Protein AF-L1IY76-F1 (afdb_monomer_lite)

Radius of gyration: 11.63 Å; chains: 1; bounding box: 28×18×27 Å

Foldseek 3Di:
DKDKDWDADPPQRDIDIDIDDPCCQQPHWDWDQDPRPRDIDTDHDNPCPVVPD

InterPro domains:
  IPR007853 Zinc finger, DNL-type [PF05180] (5-52)
  IPR007853 Zinc finger, DNL-type [PS51501] (1-53)
  IPR024158 Mitochondrial import protein TIM15 [PTHR20922] (2-52)

Sequence (53 aa):
PKMSMIFTCNVCETRQMRSFTKLAYEKGIVIVTCKGCGSRHLIADNLGWYNDW

Organism: Guillardia theta (strain CCMP2712) (NCBI:txid905079)

Secondary structure (DSSP, 8-state):
-EEEEEEE-TTT--EEEEEEEHHHHHHSEEEEE-TTT--EEEEEE-S-GGG--

Structure (mmCIF, N/CA/C/O backbone):
data_AF-L1IY76-F1
#
_entry.id   AF-L1IY76-F1
#
loop_
_atom_site.group_PDB
_atom_site.id
_atom_site.type_symbol
_atom_site.label_atom_id
_atom_site.label_alt_id
_atom_site.label_comp_id
_atom_site.label_asym_id
_atom_site.label_entity_id
_atom_site.label_seq_id
_atom_site.pdbx_PDB_ins_code
_atom_site.Cartn_x
_atom_site.Cartn_y
_atom_site.Cartn_z
_atom_site.occupancy
_atom_site.B_iso_or_equiv
_atom_site.auth_seq_id
_atom_site.auth_comp_id
_atom_site.auth_asym_id
_atom_site.auth_atom_id
_atom_site.pdbx_PDB_model_num
ATOM 1 N N . PRO A 1 1 ? -4.351 3.036 15.859 1.00 78.38 1 PRO A N 1
ATOM 2 C CA . PRO A 1 1 ? -2.940 2.592 15.717 1.00 78.38 1 PRO A CA 1
ATOM 3 C C . PRO A 1 1 ? -2.489 2.560 14.245 1.00 78.38 1 PRO A C 1
ATOM 5 O O . PRO A 1 1 ? -3.143 1.929 13.413 1.00 78.38 1 PRO A O 1
ATOM 8 N N . LYS A 1 2 ? -1.402 3.273 13.926 1.00 81.38 2 LYS A N 1
ATOM 9 C CA . LYS A 1 2 ? -0.721 3.194 12.625 1.00 81.38 2 LYS A CA 1
ATOM 10 C C . LYS A 1 2 ? 0.310 2.065 12.700 1.00 81.38 2 LYS A C 1
ATOM 12 O O . LYS A 1 2 ? 1.022 1.972 13.694 1.00 81.38 2 LYS A O 1
ATOM 17 N N . MET A 1 3 ? 0.347 1.205 11.692 1.00 87.94 3 MET A N 1
ATOM 18 C CA . MET A 1 3 ? 1.288 0.097 11.566 1.00 87.94 3 MET A CA 1
ATOM 19 C C . MET A 1 3 ? 2.191 0.367 10.366 1.00 87.94 3 MET A C 1
ATOM 21 O O . MET A 1 3 ? 1.740 0.907 9.356 1.00 87.94 3 MET A O 1
ATOM 25 N N . SER A 1 4 ? 3.465 0.015 10.487 1.00 89.88 4 SER A N 1
ATOM 26 C CA . SER A 1 4 ? 4.434 0.127 9.401 1.00 89.88 4 SER A CA 1
ATOM 27 C C . SER A 1 4 ? 4.880 -1.269 9.007 1.00 89.88 4 SER A C 1
ATOM 29 O O . SER A 1 4 ? 5.221 -2.074 9.869 1.00 89.88 4 SER A O 1
ATOM 31 N N . MET A 1 5 ? 4.887 -1.543 7.709 1.00 88.44 5 MET A N 1
ATOM 32 C CA . MET A 1 5 ? 5.377 -2.791 7.144 1.00 88.44 5 MET A CA 1
ATOM 33 C C . MET A 1 5 ? 6.441 -2.478 6.102 1.00 88.44 5 MET A C 1
ATOM 35 O O . MET A 1 5 ? 6.356 -1.494 5.361 1.00 88.44 5 MET A O 1
ATOM 39 N N . ILE A 1 6 ? 7.457 -3.328 6.058 1.00 90.31 6 ILE A N 1
ATOM 40 C CA . ILE A 1 6 ? 8.464 -3.306 5.010 1.00 90.31 6 ILE A CA 1
ATOM 41 C C . ILE A 1 6 ? 8.144 -4.460 4.073 1.00 90.31 6 ILE A C 1
ATOM 43 O O . ILE A 1 6 ? 8.071 -5.600 4.522 1.00 90.31 6 ILE A O 1
ATOM 47 N N . PHE A 1 7 ? 7.965 -4.158 2.793 1.00 88.75 7 PHE A N 1
ATOM 48 C CA . PHE A 1 7 ? 7.769 -5.168 1.762 1.00 88.75 7 PHE A CA 1
ATOM 49 C C . PHE A 1 7 ? 8.844 -5.024 0.686 1.00 88.75 7 PHE A C 1
ATOM 51 O O . PHE A 1 7 ? 9.376 -3.932 0.454 1.00 88.75 7 PHE A O 1
ATOM 58 N N . THR A 1 8 ? 9.161 -6.135 0.033 1.00 90.75 8 THR A N 1
ATOM 59 C CA . THR A 1 8 ? 10.091 -6.176 -1.094 1.00 90.75 8 THR A CA 1
ATOM 60 C C . THR A 1 8 ? 9.303 -6.539 -2.339 1.00 90.75 8 THR A C 1
ATOM 62 O O . THR A 1 8 ? 8.576 -7.530 -2.352 1.00 90.75 8 THR A O 1
ATOM 65 N N . CYS A 1 9 ? 9.402 -5.713 -3.378 1.00 89.94 9 CYS A N 1
ATOM 66 C CA . CYS A 1 9 ? 8.762 -6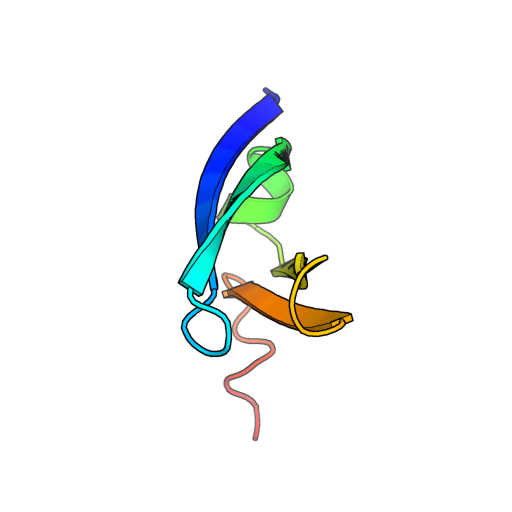.008 -4.653 1.00 89.94 9 CYS A CA 1
ATOM 67 C C . CYS A 1 9 ? 9.428 -7.227 -5.302 1.00 89.94 9 CYS A C 1
ATOM 69 O O . CYS A 1 9 ? 10.627 -7.190 -5.537 1.00 89.94 9 CYS A O 1
ATOM 71 N N . ASN A 1 10 ? 8.664 -8.261 -5.660 1.00 86.00 10 ASN A N 1
ATOM 72 C CA . ASN A 1 10 ? 9.215 -9.451 -6.323 1.00 86.00 10 ASN A CA 1
ATOM 73 C C . ASN A 1 10 ? 9.617 -9.209 -7.795 1.00 86.00 10 ASN A C 1
ATOM 75 O O . ASN A 1 10 ? 10.287 -10.030 -8.400 1.00 86.00 10 ASN A O 1
ATOM 79 N N . VAL A 1 11 ? 9.178 -8.096 -8.395 1.00 88.31 11 VAL A N 1
ATOM 80 C CA . VAL A 1 11 ? 9.451 -7.778 -9.810 1.00 88.31 11 VAL A CA 1
ATOM 81 C C . VAL A 1 11 ? 10.756 -7.002 -9.971 1.00 88.31 11 VAL A C 1
ATOM 83 O O . VAL A 1 11 ? 11.538 -7.280 -10.868 1.00 88.31 11 VAL A O 1
ATOM 86 N N . CYS A 1 12 ? 10.977 -5.996 -9.124 1.00 90.75 12 CYS A N 1
ATOM 87 C CA . CYS A 1 12 ? 12.118 -5.080 -9.228 1.00 90.75 12 CYS A CA 1
ATOM 88 C C . CYS A 1 12 ? 13.011 -5.089 -7.981 1.00 90.75 12 CYS A C 1
ATOM 90 O O . CYS A 1 12 ? 13.792 -4.159 -7.788 1.00 90.75 12 CYS A O 1
ATOM 92 N N . GLU A 1 13 ? 12.801 -6.056 -7.080 1.00 89.19 13 GLU A N 1
ATOM 93 C CA . GLU A 1 13 ? 13.534 -6.271 -5.816 1.00 89.19 13 GLU A CA 1
ATOM 94 C C . GLU A 1 13 ? 13.634 -5.033 -4.912 1.00 89.19 13 GLU A C 1
ATOM 96 O O . GLU A 1 13 ? 14.412 -4.955 -3.961 1.00 89.19 13 GLU A O 1
ATOM 101 N N . THR A 1 14 ? 12.797 -4.032 -5.176 1.00 89.56 14 THR A N 1
ATOM 102 C CA . THR A 1 14 ? 12.856 -2.759 -4.476 1.00 89.56 14 THR A CA 1
ATOM 103 C C . THR A 1 14 ? 12.182 -2.911 -3.124 1.00 89.56 14 THR A C 1
ATOM 105 O O . THR A 1 14 ? 10.970 -3.128 -3.034 1.00 89.56 14 THR A O 1
ATOM 108 N N . ARG A 1 15 ? 12.972 -2.764 -2.064 1.00 90.19 15 ARG A N 1
ATOM 109 C CA . ARG A 1 15 ? 12.498 -2.763 -0.682 1.00 90.19 15 ARG A CA 1
ATOM 110 C C . ARG A 1 15 ? 11.917 -1.399 -0.328 1.00 90.19 15 ARG A C 1
ATOM 112 O O . ARG A 1 15 ? 12.596 -0.383 -0.453 1.00 90.19 15 ARG A O 1
ATOM 119 N N . GLN A 1 16 ? 10.666 -1.365 0.122 1.00 89.12 16 GLN A N 1
ATOM 120 C CA . GLN A 1 16 ? 9.988 -0.126 0.506 1.00 89.12 16 GLN A CA 1
ATOM 121 C C . GLN A 1 16 ? 9.247 -0.290 1.830 1.00 89.12 16 GLN A C 1
ATOM 123 O O . GLN A 1 16 ? 8.680 -1.339 2.130 1.00 89.12 16 GLN A O 1
ATOM 128 N N . MET A 1 17 ? 9.236 0.779 2.622 1.00 89.88 17 MET A N 1
ATOM 129 C CA . MET A 1 17 ? 8.454 0.860 3.851 1.00 89.88 17 MET A CA 1
ATOM 130 C C . MET A 1 17 ? 7.161 1.622 3.577 1.00 89.88 17 MET A C 1
ATOM 132 O O . MET A 1 17 ? 7.183 2.714 3.005 1.00 89.88 17 MET A O 1
ATOM 136 N N . ARG A 1 18 ? 6.029 1.051 3.988 1.00 89.56 18 ARG A N 1
ATOM 137 C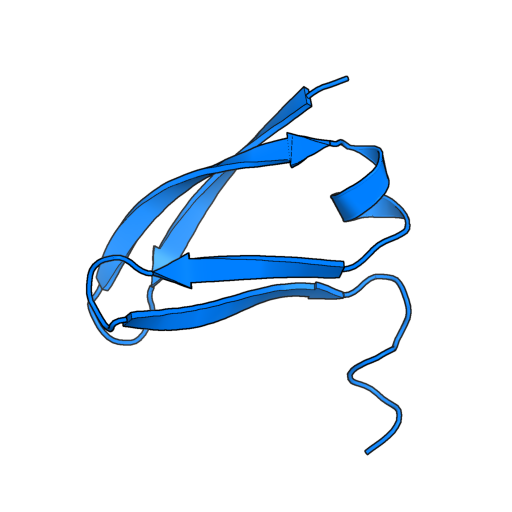 CA . ARG A 1 18 ? 4.717 1.692 3.903 1.00 89.56 18 ARG A CA 1
ATOM 138 C C . ARG A 1 18 ? 4.025 1.625 5.251 1.00 89.56 18 ARG A C 1
ATOM 140 O O . ARG A 1 18 ? 4.105 0.622 5.957 1.00 89.56 18 ARG A O 1
ATOM 147 N N . SER A 1 19 ? 3.341 2.709 5.586 1.00 89.00 19 SER A N 1
ATOM 148 C CA . SER A 1 19 ? 2.564 2.819 6.813 1.00 89.00 19 SER A CA 1
ATOM 149 C C . SER A 1 19 ? 1.086 2.876 6.466 1.00 89.00 19 SER A C 1
ATOM 151 O O . SER A 1 19 ? 0.672 3.658 5.612 1.00 89.00 19 SER A O 1
ATOM 153 N N . PHE A 1 20 ? 0.298 2.056 7.142 1.00 88.00 20 PHE A N 1
ATOM 154 C CA . PHE A 1 20 ? -1.146 1.958 6.977 1.00 88.00 20 PHE A CA 1
ATOM 155 C C . PHE A 1 20 ? -1.813 1.828 8.344 1.00 88.00 20 PHE A C 1
ATOM 157 O O . PHE A 1 20 ? -1.166 1.694 9.385 1.00 88.00 20 PHE A O 1
ATOM 164 N N . THR A 1 21 ? -3.133 1.943 8.383 1.00 89.06 21 THR A N 1
ATOM 165 C CA . THR A 1 21 ? -3.874 1.742 9.625 1.00 89.06 21 THR A CA 1
ATOM 166 C C . THR A 1 21 ? -3.990 0.250 9.908 1.00 89.06 21 THR A C 1
ATOM 168 O O . THR A 1 21 ? -4.196 -0.549 8.998 1.00 89.06 21 THR A O 1
ATOM 171 N N . LYS A 1 22 ? -3.900 -0.134 11.187 1.00 86.69 22 LYS A N 1
ATOM 172 C CA . LYS A 1 22 ? -4.122 -1.528 11.604 1.00 86.69 22 LYS A CA 1
ATOM 173 C C . LYS A 1 22 ? -5.479 -2.056 11.106 1.00 86.69 22 LYS A C 1
ATOM 175 O O . LYS A 1 22 ? -5.568 -3.181 10.637 1.00 86.69 22 LYS A O 1
ATOM 180 N N . LEU A 1 23 ? -6.499 -1.194 11.111 1.00 86.44 23 LEU A N 1
ATOM 181 C CA . LEU A 1 23 ? -7.837 -1.508 10.613 1.00 86.44 23 LEU A CA 1
ATOM 182 C C . LEU A 1 23 ? -7.849 -1.888 9.122 1.00 86.44 23 LEU A C 1
ATOM 184 O O . LEU A 1 23 ? -8.537 -2.833 8.760 1.00 86.44 23 LEU A O 1
ATOM 188 N N . ALA A 1 24 ? -7.091 -1.185 8.271 1.00 84.62 24 ALA A N 1
ATOM 189 C CA . ALA A 1 24 ? -7.019 -1.502 6.843 1.00 84.62 24 ALA A CA 1
ATOM 190 C C . ALA A 1 24 ? -6.328 -2.846 6.579 1.00 84.62 24 ALA A C 1
ATOM 192 O O . ALA A 1 24 ? -6.678 -3.525 5.625 1.00 84.62 24 ALA A O 1
ATOM 193 N N . TYR A 1 25 ? -5.379 -3.234 7.433 1.00 85.62 25 TYR A N 1
ATOM 194 C CA . TYR A 1 25 ? -4.724 -4.538 7.353 1.00 85.62 25 TYR A CA 1
ATOM 195 C C . TYR A 1 25 ? -5.633 -5.669 7.845 1.00 85.62 25 TYR A C 1
ATOM 197 O O . TYR A 1 25 ? -5.714 -6.706 7.206 1.00 85.62 25 TYR A O 1
ATOM 205 N N . GLU A 1 26 ? -6.332 -5.474 8.969 1.00 84.44 26 GLU A N 1
ATOM 206 C CA . GLU A 1 26 ? -7.144 -6.529 9.591 1.00 84.44 26 GLU A CA 1
ATOM 207 C C . GLU A 1 26 ? -8.526 -6.707 8.954 1.00 84.44 26 GLU A C 1
ATOM 209 O O . GLU A 1 26 ? -9.013 -7.831 8.892 1.00 84.44 26 GLU A O 1
ATOM 214 N N . LYS A 1 27 ? -9.169 -5.619 8.517 1.00 83.81 27 LYS A N 1
ATOM 215 C CA . LYS A 1 27 ? -10.561 -5.606 8.028 1.00 83.81 27 LYS A CA 1
ATOM 216 C C . LYS A 1 27 ? -10.706 -5.041 6.615 1.00 83.81 27 LYS A C 1
ATOM 218 O O . LYS A 1 27 ? -11.813 -4.704 6.206 1.00 83.81 27 LYS A O 1
ATOM 223 N N . GLY A 1 28 ? -9.598 -4.841 5.912 1.00 86.50 28 GLY A N 1
ATOM 224 C CA . GLY A 1 28 ? -9.565 -4.110 4.656 1.00 86.50 28 GLY A CA 1
ATOM 225 C C . GLY A 1 28 ? -8.647 -4.748 3.626 1.00 86.50 28 GLY A C 1
ATOM 226 O O . GLY A 1 28 ? -8.301 -5.928 3.701 1.00 86.50 28 GLY A O 1
ATOM 227 N N . ILE A 1 29 ? -8.277 -3.919 2.654 1.00 88.44 29 ILE A N 1
ATOM 228 C CA . ILE A 1 29 ? -7.433 -4.288 1.524 1.00 88.44 29 ILE A CA 1
ATOM 229 C C . ILE A 1 29 ? -6.320 -3.263 1.440 1.00 88.44 29 ILE A C 1
ATOM 231 O O . ILE A 1 29 ? -6.565 -2.052 1.434 1.00 88.44 29 ILE A O 1
ATOM 235 N N . VAL A 1 30 ? -5.086 -3.746 1.392 1.00 89.38 30 VAL A N 1
ATOM 236 C CA . VAL A 1 30 ? -3.899 -2.899 1.350 1.00 89.38 30 VAL A CA 1
ATOM 237 C C . VAL A 1 30 ? -3.221 -3.096 0.008 1.00 89.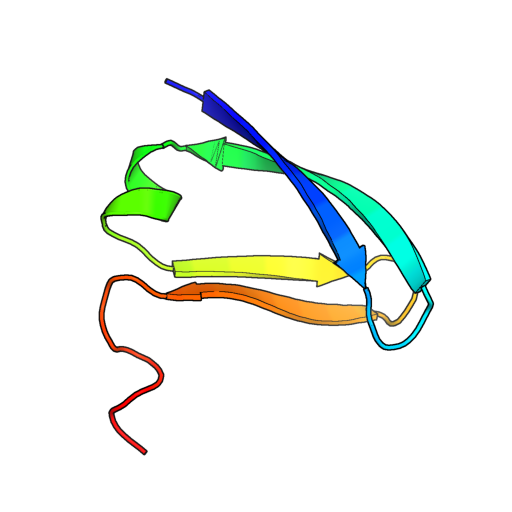38 30 VAL A C 1
ATOM 239 O O . VAL A 1 30 ? -2.566 -4.108 -0.230 1.00 89.38 30 VAL A O 1
ATOM 242 N N . ILE A 1 31 ? -3.362 -2.097 -0.862 1.00 90.12 31 ILE A N 1
ATOM 243 C CA . ILE A 1 31 ? -2.680 -2.035 -2.155 1.00 90.12 31 ILE A CA 1
ATOM 244 C C . ILE A 1 31 ? -1.611 -0.953 -2.080 1.00 90.12 31 ILE A C 1
ATOM 246 O O . ILE A 1 31 ? -1.884 0.191 -1.713 1.00 90.12 31 ILE A O 1
ATOM 250 N N . VAL A 1 32 ? -0.384 -1.306 -2.448 1.00 89.50 32 VAL A N 1
ATOM 251 C CA . VAL A 1 32 ? 0.750 -0.385 -2.462 1.00 89.50 32 VAL A CA 1
ATOM 252 C C . VAL A 1 32 ? 1.294 -0.240 -3.871 1.00 89.50 32 VAL A C 1
ATOM 254 O O . VAL A 1 32 ? 1.544 -1.217 -4.570 1.00 89.50 32 VAL A O 1
ATOM 257 N N . THR A 1 33 ? 1.525 0.996 -4.295 1.00 90.06 33 THR A N 1
ATOM 258 C CA . THR A 1 33 ? 2.218 1.256 -5.558 1.00 90.06 33 THR A CA 1
ATOM 259 C C . THR A 1 33 ? 3.722 1.188 -5.326 1.00 90.06 33 THR A C 1
ATOM 261 O O . THR A 1 33 ? 4.279 1.943 -4.512 1.00 90.06 33 THR A O 1
ATOM 264 N N . CYS A 1 34 ? 4.389 0.278 -6.030 1.00 90.50 34 CYS A N 1
ATOM 265 C CA . CYS A 1 34 ? 5.837 0.172 -5.993 1.00 90.50 34 CYS A CA 1
ATOM 266 C C . CYS A 1 34 ? 6.460 1.302 -6.817 1.00 90.50 34 CYS A C 1
ATOM 268 O O . CYS A 1 34 ? 6.167 1.456 -7.999 1.00 90.50 34 CYS A O 1
ATOM 270 N N . LYS A 1 35 ? 7.358 2.083 -6.203 1.00 86.25 35 LYS A N 1
ATOM 271 C CA . LYS A 1 35 ? 8.115 3.126 -6.926 1.00 86.25 35 LYS A CA 1
ATOM 272 C C . LYS A 1 35 ? 9.160 2.583 -7.915 1.00 86.25 35 LYS A C 1
ATOM 274 O O . LYS A 1 35 ? 9.668 3.364 -8.702 1.00 86.25 35 LYS A O 1
ATOM 279 N N . GLY A 1 36 ? 9.511 1.296 -7.839 1.00 88.56 36 GLY A N 1
ATOM 280 C CA . GLY A 1 36 ? 10.499 0.682 -8.732 1.00 88.56 36 GLY A CA 1
ATOM 281 C C . GLY A 1 36 ? 9.895 0.273 -10.076 1.00 88.56 36 GLY A C 1
ATO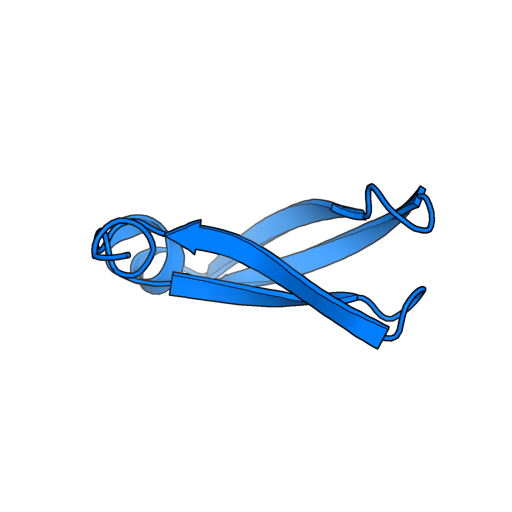M 282 O O . GLY A 1 36 ? 10.356 0.717 -11.116 1.00 88.56 36 GLY A O 1
ATOM 283 N N . CYS A 1 37 ? 8.827 -0.529 -10.055 1.00 89.19 37 CYS A N 1
ATOM 284 C CA . CYS A 1 37 ? 8.161 -1.014 -11.270 1.00 89.19 37 CYS A CA 1
ATOM 285 C C . CYS A 1 37 ? 6.912 -0.211 -11.670 1.00 89.19 37 CYS A C 1
ATOM 287 O O . CYS A 1 37 ? 6.355 -0.452 -12.733 1.00 89.19 37 CYS A O 1
ATOM 289 N N . GLY A 1 38 ? 6.421 0.702 -10.822 1.00 87.62 38 GLY A N 1
ATOM 290 C CA . GLY A 1 38 ? 5.170 1.439 -11.054 1.00 87.62 38 GLY A CA 1
ATOM 291 C C . GLY A 1 38 ? 3.897 0.604 -10.856 1.00 87.62 38 GLY A C 1
ATOM 292 O O . GLY A 1 38 ? 2.797 1.155 -10.838 1.00 87.62 38 GLY A O 1
ATOM 293 N N . SER A 1 39 ? 4.031 -0.709 -10.657 1.00 89.31 39 SER A N 1
ATOM 294 C CA . SER A 1 39 ? 2.912 -1.629 -10.468 1.00 89.31 39 SER A CA 1
ATOM 295 C C . SER A 1 39 ? 2.287 -1.525 -9.075 1.00 89.31 39 SER A C 1
ATOM 297 O O . SER A 1 39 ? 2.921 -1.137 -8.086 1.00 89.31 39 SER A O 1
ATOM 299 N N . ARG A 1 40 ? 1.010 -1.906 -9.000 1.00 89.81 40 ARG A N 1
ATOM 300 C CA . ARG A 1 40 ? 0.254 -2.044 -7.751 1.00 89.81 40 ARG A CA 1
ATOM 301 C C . ARG A 1 40 ? 0.454 -3.452 -7.195 1.00 89.8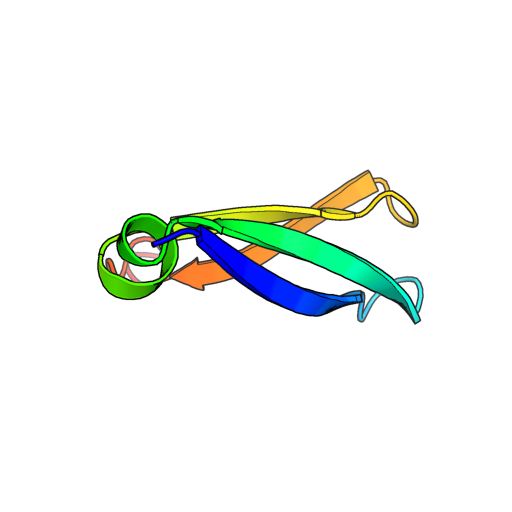1 40 ARG A C 1
ATOM 303 O O . ARG A 1 40 ? 0.183 -4.422 -7.891 1.00 89.81 40 ARG A O 1
ATOM 310 N N . HIS A 1 41 ? 0.909 -3.550 -5.953 1.00 88.69 41 HIS A N 1
ATOM 311 C CA . HIS A 1 41 ? 1.096 -4.804 -5.230 1.00 88.69 41 HIS A CA 1
ATOM 312 C C . HIS A 1 41 ? 0.049 -4.929 -4.130 1.00 88.69 41 HIS A C 1
ATOM 314 O O . HIS A 1 41 ? -0.157 -3.994 -3.354 1.00 88.69 41 HIS A O 1
ATOM 320 N N . LEU A 1 42 ? -0.592 -6.090 -4.064 1.00 88.31 42 LEU A N 1
ATOM 321 C CA . LEU A 1 42 ? -1.503 -6.454 -2.990 1.00 88.31 42 LEU A CA 1
ATOM 322 C C . LEU A 1 42 ? -0.682 -6.957 -1.794 1.00 88.31 42 LEU A C 1
ATOM 324 O O . LEU A 1 42 ? 0.146 -7.849 -1.950 1.00 88.31 42 LEU A O 1
ATOM 328 N N . ILE A 1 43 ? -0.876 -6.350 -0.623 1.00 87.75 43 ILE A N 1
ATOM 329 C CA . ILE A 1 43 ? -0.158 -6.691 0.617 1.00 87.75 43 ILE A CA 1
ATOM 330 C C . ILE A 1 43 ? -1.047 -7.481 1.571 1.00 87.75 43 ILE A C 1
ATOM 332 O O . ILE A 1 43 ? -0.586 -8.434 2.190 1.00 87.75 43 ILE A O 1
ATOM 336 N N . ALA A 1 44 ? -2.306 -7.074 1.700 1.00 84.94 44 ALA A N 1
ATOM 337 C CA . ALA A 1 44 ? -3.289 -7.746 2.533 1.00 84.94 44 ALA A CA 1
ATOM 338 C C . ALA A 1 44 ? -4.651 -7.692 1.846 1.00 84.94 44 ALA A C 1
ATOM 340 O O . ALA A 1 44 ? -5.058 -6.627 1.377 1.00 84.94 44 ALA A O 1
ATOM 341 N N . ASP A 1 45 ? -5.325 -8.834 1.816 1.00 82.75 45 ASP A N 1
ATOM 342 C CA . ASP A 1 45 ? -6.716 -8.990 1.413 1.00 82.75 45 ASP A CA 1
ATOM 343 C C . ASP A 1 45 ? -7.407 -9.830 2.486 1.00 82.75 45 ASP A C 1
ATOM 345 O O . ASP A 1 45 ? -7.337 -11.055 2.483 1.00 82.75 45 ASP A O 1
ATOM 349 N N . ASN A 1 46 ? -8.006 -9.152 3.463 1.00 77.25 46 ASN A N 1
ATOM 350 C CA . ASN A 1 46 ? -8.717 -9.814 4.559 1.00 77.25 46 ASN A CA 1
ATOM 351 C C . ASN A 1 46 ? -10.237 -9.843 4.341 1.00 77.25 46 ASN A C 1
ATOM 353 O O . ASN A 1 46 ? -10.980 -10.279 5.217 1.00 77.25 46 ASN A O 1
ATOM 357 N N . LEU A 1 47 ? -10.703 -9.347 3.193 1.00 70.56 47 LEU A N 1
ATOM 358 C CA . LEU A 1 47 ? -12.117 -9.281 2.828 1.00 70.56 47 LEU A CA 1
ATOM 359 C C . LEU A 1 47 ? -12.519 -10.367 1.822 1.00 70.56 47 LEU A C 1
ATOM 361 O O . LEU A 1 47 ? -13.701 -10.476 1.515 1.00 70.56 47 LEU A O 1
ATOM 365 N N . GLY A 1 48 ? -11.569 -11.163 1.319 1.00 63.22 48 GLY A N 1
ATOM 366 C CA . GLY A 1 48 ? -11.835 -12.147 0.272 1.00 63.22 48 GLY A CA 1
ATOM 367 C C . GLY A 1 48 ? -12.179 -11.497 -1.068 1.00 63.22 48 GLY A C 1
ATOM 368 O O . GLY A 1 48 ? -12.743 -12.161 -1.930 1.00 63.22 48 GLY A O 1
ATOM 369 N N . TRP A 1 49 ? -11.844 -10.215 -1.265 1.00 6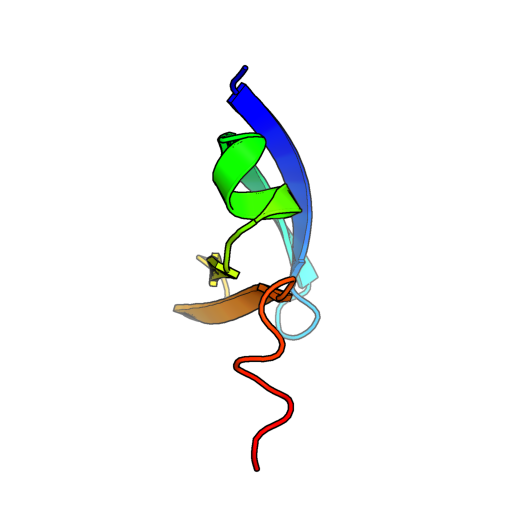4.25 49 TRP A N 1
ATOM 370 C CA . TRP A 1 49 ? -12.156 -9.487 -2.502 1.00 64.25 49 TRP A CA 1
ATOM 371 C C . TRP A 1 49 ? -11.446 -10.104 -3.704 1.00 64.25 49 TRP A C 1
ATOM 373 O O . TRP A 1 49 ? -11.964 -10.085 -4.815 1.00 64.25 49 TRP A O 1
ATOM 383 N N . TYR A 1 50 ? -10.273 -10.692 -3.469 1.00 57.31 50 TYR A N 1
ATOM 384 C CA . TYR A 1 50 ? -9.510 -11.411 -4.479 1.00 57.31 50 TYR A CA 1
ATOM 385 C C . TYR A 1 50 ? -9.890 -12.898 -4.609 1.00 57.31 50 TYR A C 1
ATOM 387 O O . TYR A 1 50 ? -9.212 -13.607 -5.333 1.00 57.31 50 TYR A O 1
ATOM 395 N N . ASN A 1 51 ? -10.914 -13.417 -3.927 1.00 53.50 51 ASN A N 1
ATOM 396 C CA . ASN A 1 51 ? -11.311 -14.832 -4.054 1.00 53.50 51 ASN A CA 1
ATOM 397 C C . ASN A 1 51 ? -12.658 -15.024 -4.774 1.00 53.50 51 ASN A C 1
ATOM 399 O O . ASN A 1 51 ? -13.206 -16.122 -4.757 1.00 53.50 51 ASN A O 1
ATOM 403 N N . ASP A 1 52 ? -13.187 -13.965 -5.391 1.00 55.62 52 ASP A N 1
ATOM 404 C CA . ASP A 1 52 ? -14.443 -13.987 -6.155 1.00 55.62 52 ASP A CA 1
ATOM 405 C C . ASP A 1 52 ? -14.213 -14.092 -7.683 1.00 55.62 52 ASP A C 1
ATOM 407 O O . ASP A 1 52 ? -15.074 -13.710 -8.472 1.00 55.62 52 ASP A O 1
ATOM 411 N N . TRP A 1 53 ? -13.040 -14.576 -8.119 1.00 46.19 53 TRP A N 1
ATOM 412 C CA . TRP A 1 53 ? -12.702 -14.786 -9.536 1.00 46.19 53 TRP A CA 1
ATOM 413 C C . TRP A 1 53 ? -12.096 -16.168 -9.790 1.00 46.19 53 TRP A C 1
ATOM 415 O O . TRP A 1 53 ? -11.283 -16.630 -8.957 1.00 46.19 53 TRP A O 1
#

pLDDT: mean 83.8, std 10.55, range [46.19, 90.75]